Protein AF-A0A376FKC3-F1 (afdb_monomer)

pLDDT: mean 75.93, std 15.26, range [44.34, 93.81]

Organism: Escherichia coli (NCBI:txid562)

Foldseek 3Di:
DPCCVVCNPDDDDDDDDPVNVLLVLLVVLCVPDPPPCLVVSCVVVVHDSVSSVVSNVVVVVVVCCVVDPPPDDDPPPDDDDPPDDPPDD

InterPro domains:
  IPR009057 Homedomain-like superfamily [SSF46689] (2-62)
  IPR014875 Mor transcription activator [PF08765] (2-71)
  IPR052411 c/mor Transcriptional Regulatory Protein [PTHR37812] (3-72)

Solvent-accessible surface area (backbone atoms only — not comparable to full-atom values): 5876 Å² total; per-residue (Å²): 142,58,65,62,77,80,51,56,92,60,92,75,85,76,68,74,65,72,63,40,55,50,50,54,48,32,53,51,54,52,72,73,56,76,89,78,53,62,71,57,51,24,65,77,67,74,43,58,66,70,55,55,53,49,31,47,55,53,50,52,52,53,53,46,52,70,78,49,64,80,91,70,77,90,59,99,85,63,86,76,81,76,82,71,74,82,79,76,131

Mean predicted aligned error: 12.01 Å

Sequence (89 aa):
MAICRYIGGMQVYVPRGNILENLVRDMRIWRDFNGHNIPELVQRYGVTYKTVYKAIKRMRRLECNKYQPDLFYHSPNLPHPVRRPPRRP

Nearest PDB structures (foldseek):
  1rr7-assembly1_A  TM=8.894E-01  e=2.847E-06  Muvirus mu
  7fby-assembly1_A  TM=5.904E-01  e=1.205E+00  Pyrococcus horikoshii OT3
  8apo-assembly1_Yc  TM=4.911E-01  e=1.827E+00  Polytomella magna
  1hlv-assembly1_A  TM=5.278E-01  e=3.310E+00  Homo sapiens

Secondary structure (DSSP, 8-state):
--HHHHHTT-------THHHHHHHHHHHHHHT--SS-HHHHHHHHT--HHHHHHHHHHHHHHHHHHHS--S----TTS-----PPP---

Radius of gyration: 17.4 Å; Cα contacts (8 Å, |Δi|>4): 34; chains: 1; bounding box: 48×39×39 Å

Structure (mmCIF, N/CA/C/O backbone):
data_AF-A0A376FKC3-F1
#
_entry.id   AF-A0A376FKC3-F1
#
loop_
_atom_site.group_PDB
_atom_site.id
_atom_site.type_symbol
_atom_site.label_atom_id
_atom_site.label_alt_id
_atom_site.label_comp_id
_atom_site.label_asym_id
_atom_site.label_entity_id
_atom_site.label_seq_id
_atom_site.pdbx_PDB_ins_code
_atom_site.Cartn_x
_atom_site.Cartn_y
_atom_site.Cartn_z
_atom_site.occupancy
_atom_site.B_iso_or_equiv
_atom_site.auth_seq_id
_atom_site.auth_comp_id
_atom_site.auth_asym_id
_atom_site.auth_atom_id
_atom_site.pdbx_PDB_model_num
ATOM 1 N N . MET A 1 1 ? -5.867 -11.117 -30.976 1.00 44.34 1 MET A N 1
ATOM 2 C CA . MET A 1 1 ? -4.431 -11.123 -31.354 1.00 44.34 1 MET A CA 1
ATOM 3 C C . MET A 1 1 ? -3.647 -9.947 -30.735 1.00 44.34 1 MET A C 1
ATOM 5 O O . MET A 1 1 ? -2.910 -9.278 -31.445 1.00 44.34 1 MET A O 1
ATOM 9 N N . ALA A 1 2 ? -3.769 -9.676 -29.426 1.00 59.31 2 ALA A N 1
ATOM 10 C CA . ALA A 1 2 ? -3.121 -8.502 -28.800 1.00 59.31 2 ALA A CA 1
ATOM 11 C C . ALA A 1 2 ? -2.160 -8.865 -27.652 1.00 59.31 2 ALA A C 1
ATOM 13 O O . ALA A 1 2 ? -1.067 -8.316 -27.562 1.00 59.31 2 ALA A O 1
ATOM 14 N N . ILE A 1 3 ? -2.524 -9.852 -26.828 1.00 58.88 3 ILE A N 1
ATOM 15 C CA . ILE A 1 3 ? -1.755 -10.264 -25.644 1.00 58.88 3 ILE A CA 1
ATOM 16 C C . ILE A 1 3 ? -0.368 -10.803 -26.047 1.00 58.88 3 ILE A C 1
ATOM 18 O O . ILE A 1 3 ? 0.645 -10.354 -25.527 1.00 58.88 3 ILE A O 1
ATOM 22 N N . CYS A 1 4 ? -0.279 -11.670 -27.061 1.00 59.06 4 CYS A N 1
ATOM 23 C CA . CYS A 1 4 ? 1.009 -12.187 -27.545 1.00 59.06 4 CYS A CA 1
ATOM 24 C C . CYS A 1 4 ? 1.919 -11.122 -28.178 1.00 59.06 4 CYS A C 1
ATOM 26 O O . CYS A 1 4 ? 3.108 -11.363 -28.307 1.00 59.06 4 CYS A O 1
ATOM 28 N N . ARG A 1 5 ? 1.404 -9.954 -28.582 1.00 60.25 5 ARG A N 1
ATOM 29 C CA . ARG A 1 5 ? 2.232 -8.918 -29.219 1.00 60.25 5 ARG A CA 1
ATOM 30 C C . ARG A 1 5 ? 2.941 -8.025 -28.192 1.00 60.25 5 ARG A C 1
ATOM 32 O O . ARG A 1 5 ? 4.016 -7.521 -28.475 1.00 60.25 5 ARG A O 1
ATOM 39 N N . TYR A 1 6 ? 2.352 -7.874 -27.003 1.00 61.41 6 TYR A N 1
ATOM 40 C CA . TYR A 1 6 ? 2.934 -7.121 -25.882 1.00 61.41 6 TYR A CA 1
ATOM 41 C C . TYR A 1 6 ? 3.672 -7.998 -24.867 1.00 61.41 6 TYR A C 1
ATOM 43 O O . TYR A 1 6 ? 4.556 -7.512 -24.171 1.00 61.41 6 TYR A O 1
ATOM 51 N N . ILE A 1 7 ? 3.285 -9.269 -24.752 1.00 61.22 7 ILE A N 1
ATOM 52 C CA . ILE A 1 7 ? 3.768 -10.181 -23.705 1.00 61.22 7 ILE A CA 1
ATOM 53 C C . ILE A 1 7 ? 4.397 -11.455 -24.301 1.00 61.22 7 ILE A C 1
ATOM 55 O O . ILE A 1 7 ? 4.906 -12.304 -23.572 1.00 61.22 7 ILE A O 1
ATOM 59 N N . GLY A 1 8 ? 4.358 -11.624 -25.627 1.00 55.62 8 GLY A N 1
ATOM 60 C CA . GLY A 1 8 ? 4.933 -12.789 -26.298 1.00 55.62 8 GLY A CA 1
ATOM 61 C C . GLY A 1 8 ? 6.454 -12.739 -26.273 1.00 55.62 8 GLY A C 1
ATOM 62 O O . GLY A 1 8 ? 7.054 -11.761 -26.704 1.00 55.62 8 GLY A O 1
ATOM 63 N N . GLY A 1 9 ? 7.059 -13.801 -25.746 1.00 70.62 9 GLY A N 1
ATOM 64 C CA . GLY A 1 9 ? 8.506 -13.935 -25.573 1.00 70.62 9 GLY A CA 1
ATOM 65 C C . GLY A 1 9 ? 8.965 -13.917 -24.113 1.00 70.62 9 GLY A C 1
ATOM 66 O O . GLY A 1 9 ? 10.063 -14.387 -23.836 1.00 70.62 9 GLY A O 1
ATOM 67 N N . MET A 1 10 ? 8.132 -13.457 -23.165 1.00 67.00 10 MET A N 1
ATOM 68 C CA . MET A 1 10 ? 8.473 -13.450 -21.736 1.00 67.00 10 MET A CA 1
ATOM 69 C C . MET A 1 10 ? 7.739 -14.561 -20.976 1.00 67.00 10 MET A C 1
ATOM 71 O O . MET A 1 10 ? 6.512 -14.660 -21.025 1.00 67.00 10 MET A O 1
ATOM 75 N N . GLN A 1 11 ? 8.482 -15.383 -20.230 1.00 62.94 11 GLN A N 1
ATOM 76 C CA . GLN A 1 11 ? 7.900 -16.382 -19.333 1.00 62.94 11 GLN A CA 1
ATOM 77 C C . GLN A 1 11 ? 7.350 -15.673 -18.085 1.00 62.94 11 GLN A C 1
ATOM 79 O O . GLN A 1 11 ? 8.072 -15.398 -17.129 1.00 62.94 11 GLN A O 1
ATOM 84 N N . VAL A 1 12 ? 6.066 -15.312 -18.110 1.00 67.12 12 VAL A N 1
ATOM 85 C CA . VAL A 1 12 ? 5.401 -14.664 -16.972 1.00 67.12 12 VAL A CA 1
ATOM 86 C C . VAL A 1 12 ? 4.907 -15.734 -16.006 1.00 67.12 12 VAL A C 1
ATOM 88 O O . VAL A 1 12 ? 4.028 -16.529 -16.338 1.00 67.12 12 VAL A O 1
ATOM 91 N N . TYR A 1 13 ? 5.450 -15.742 -14.790 1.00 69.50 13 TYR A N 1
ATOM 92 C CA . TYR A 1 13 ? 4.909 -16.569 -13.718 1.00 69.50 13 TYR A CA 1
ATOM 93 C C . TYR A 1 13 ? 3.570 -15.992 -13.251 1.00 69.50 13 TYR A C 1
ATOM 95 O O . TYR A 1 13 ? 3.513 -14.900 -12.682 1.00 69.50 13 TYR A O 1
ATOM 103 N N . VAL A 1 14 ? 2.490 -16.737 -13.483 1.00 71.94 14 VAL A N 1
ATOM 104 C CA . VAL A 1 14 ? 1.173 -16.426 -12.928 1.00 71.94 14 VAL A CA 1
ATOM 105 C C . VAL A 1 14 ? 1.055 -17.158 -11.588 1.00 71.94 14 VAL A C 1
ATOM 107 O O . VAL A 1 14 ? 0.950 -18.387 -11.583 1.00 71.94 14 VAL A O 1
ATOM 110 N N . PRO A 1 15 ? 1.098 -16.453 -10.443 1.00 69.88 15 PRO A N 1
ATOM 111 C CA . PRO A 1 15 ? 0.926 -17.099 -9.148 1.00 69.88 15 PRO A CA 1
ATOM 112 C C . PRO A 1 15 ? -0.476 -17.719 -9.070 1.00 69.88 15 PRO A C 1
ATOM 114 O O . PRO A 1 15 ? -1.450 -17.089 -9.474 1.00 69.88 15 PRO A O 1
ATOM 117 N N . ARG A 1 16 ? -0.601 -18.947 -8.553 1.00 72.06 16 ARG A N 1
ATOM 118 C CA . ARG A 1 16 ? -1.910 -19.575 -8.296 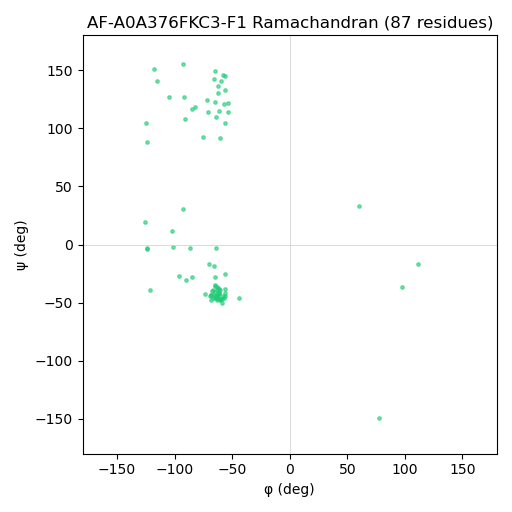1.00 72.06 16 ARG A CA 1
ATOM 119 C C . ARG A 1 16 ? -2.395 -19.311 -6.867 1.00 72.06 16 ARG A C 1
ATOM 121 O O . ARG A 1 16 ? -1.591 -19.112 -5.957 1.00 72.06 16 ARG A O 1
ATOM 128 N N . GLY A 1 17 ? -3.715 -19.362 -6.682 1.00 80.38 17 GLY A N 1
ATOM 129 C CA . GLY A 1 17 ? -4.379 -19.312 -5.376 1.00 80.38 17 GLY A CA 1
ATOM 130 C C . GLY A 1 17 ? -4.453 -17.914 -4.757 1.00 80.38 17 GLY A C 1
ATOM 131 O O . GLY A 1 17 ? -4.482 -16.904 -5.462 1.00 80.38 17 GLY A O 1
ATOM 132 N N . ASN A 1 18 ? -4.426 -17.867 -3.422 1.00 77.50 18 ASN A N 1
ATOM 133 C CA . ASN A 1 18 ? -4.705 -16.680 -2.602 1.00 77.50 18 ASN A CA 1
ATOM 134 C C . ASN A 1 18 ? -3.825 -15.462 -2.937 1.00 77.50 18 ASN A C 1
ATOM 136 O O . ASN A 1 18 ? -4.204 -14.322 -2.674 1.00 77.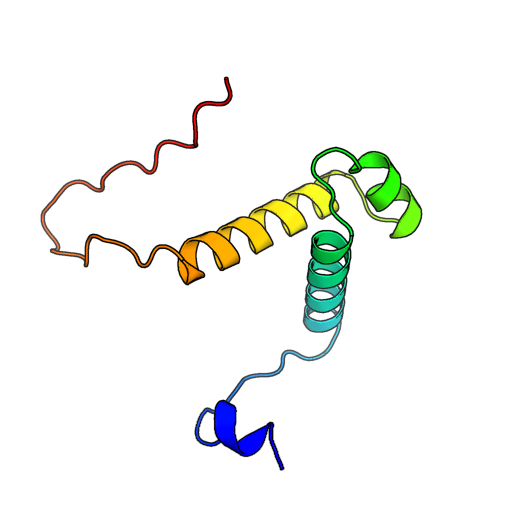50 18 ASN A O 1
ATOM 140 N N . ILE A 1 19 ? -2.631 -15.674 -3.498 1.00 82.81 19 ILE A N 1
ATOM 141 C CA . ILE A 1 19 ? -1.714 -14.591 -3.882 1.00 82.81 19 ILE A CA 1
ATOM 142 C C . ILE A 1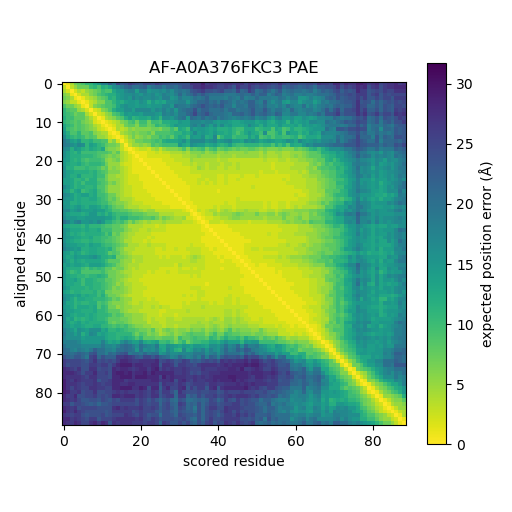 19 ? -2.286 -13.791 -5.055 1.00 82.81 19 ILE A C 1
ATOM 144 O O . ILE A 1 19 ? -2.235 -12.560 -5.037 1.00 82.81 19 ILE A O 1
ATOM 148 N N . LEU A 1 20 ? -2.845 -14.475 -6.057 1.00 83.25 20 LEU A N 1
ATOM 149 C CA . LEU A 1 20 ? -3.455 -13.823 -7.211 1.00 83.25 20 LEU A CA 1
ATOM 150 C C . LEU A 1 20 ? -4.725 -13.086 -6.804 1.00 83.25 20 LEU A C 1
ATOM 152 O O . LEU A 1 20 ? -4.908 -11.937 -7.188 1.00 83.25 20 LEU A O 1
ATOM 156 N N . GLU A 1 21 ? -5.563 -13.708 -5.979 1.00 84.69 21 GLU A N 1
ATOM 157 C CA . GLU A 1 21 ? -6.786 -13.079 -5.475 1.00 84.69 21 GLU A CA 1
ATOM 158 C C . GLU A 1 21 ? -6.481 -11.832 -4.642 1.00 84.69 21 GLU A C 1
ATOM 160 O O . GLU A 1 21 ? -7.107 -10.789 -4.833 1.00 84.69 21 GLU A O 1
ATOM 165 N N . ASN A 1 22 ? -5.456 -11.895 -3.786 1.00 85.56 22 ASN A N 1
ATOM 166 C CA . ASN A 1 22 ? -4.975 -10.732 -3.046 1.00 85.56 22 ASN A CA 1
ATOM 167 C C . ASN A 1 22 ? -4.464 -9.634 -3.985 1.00 85.56 22 ASN A C 1
ATOM 169 O O . ASN A 1 22 ? -4.801 -8.471 -3.788 1.00 85.56 22 ASN A O 1
ATOM 173 N N . LEU A 1 23 ? -3.699 -9.986 -5.024 1.00 85.19 23 LEU A N 1
ATOM 174 C CA . LEU A 1 23 ? -3.199 -9.015 -5.997 1.00 85.19 23 LEU A CA 1
ATOM 175 C C . LEU A 1 23 ? -4.345 -8.353 -6.774 1.00 85.19 23 LEU A C 1
ATOM 177 O O . LEU A 1 23 ? -4.355 -7.136 -6.938 1.00 85.19 23 LEU A O 1
ATOM 181 N N . VAL A 1 24 ? -5.324 -9.138 -7.224 1.00 88.25 24 VAL A N 1
ATOM 182 C CA . VAL A 1 24 ? -6.516 -8.638 -7.920 1.00 88.25 24 VAL A CA 1
ATOM 183 C C . VAL A 1 24 ? -7.323 -7.724 -7.002 1.00 88.25 24 VAL A C 1
ATOM 185 O O . VAL A 1 24 ? -7.746 -6.651 -7.432 1.00 88.25 24 VAL A O 1
ATOM 188 N N . ARG A 1 25 ? -7.501 -8.096 -5.729 1.00 90.06 25 ARG A N 1
ATOM 189 C CA . ARG A 1 25 ? -8.158 -7.243 -4.734 1.00 90.06 25 ARG A CA 1
ATOM 190 C C . ARG A 1 25 ? -7.401 -5.933 -4.538 1.00 90.06 25 ARG A C 1
ATOM 192 O O . ARG A 1 25 ? -8.025 -4.880 -4.567 1.00 90.06 25 ARG A O 1
ATOM 199 N N . ASP A 1 26 ? -6.081 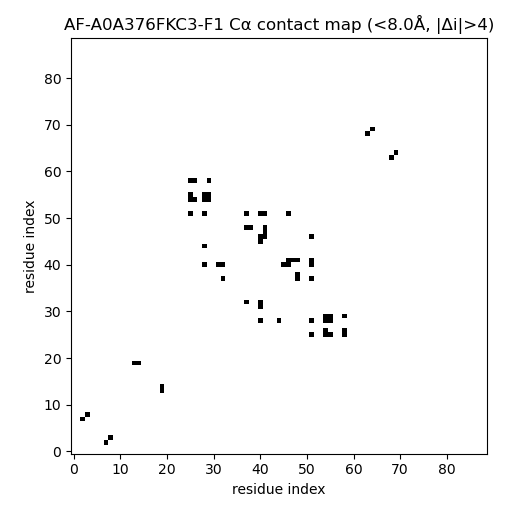-5.982 -4.386 1.00 89.69 26 ASP A N 1
ATOM 200 C CA . ASP A 1 26 ? -5.253 -4.789 -4.202 1.00 89.69 26 ASP A CA 1
ATOM 201 C C . ASP A 1 26 ? -5.348 -3.844 -5.415 1.00 89.69 26 ASP A C 1
ATOM 203 O O . ASP A 1 26 ? -5.445 -2.628 -5.239 1.00 89.69 26 ASP A O 1
ATOM 207 N N . MET A 1 27 ? -5.401 -4.386 -6.641 1.00 89.62 27 MET A N 1
ATOM 208 C CA . MET A 1 27 ? -5.638 -3.590 -7.854 1.00 89.62 27 MET A CA 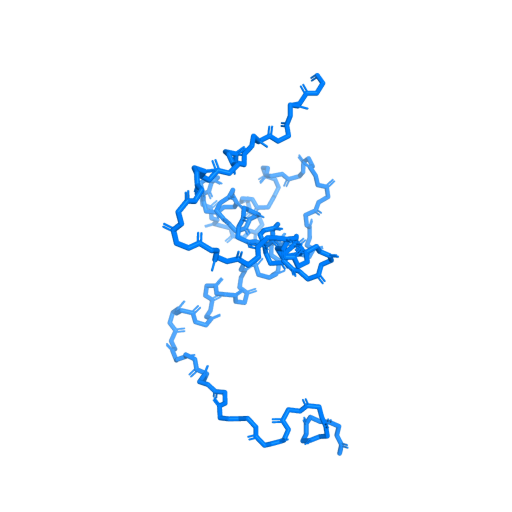1
ATOM 209 C C . MET A 1 27 ? -7.030 -2.948 -7.871 1.00 89.62 27 MET A C 1
ATOM 211 O O . MET A 1 27 ? -7.159 -1.790 -8.266 1.00 89.62 27 MET A O 1
ATOM 215 N N . ARG A 1 28 ? -8.070 -3.672 -7.438 1.00 91.12 28 ARG A N 1
ATOM 216 C CA . ARG A 1 28 ? -9.440 -3.138 -7.342 1.00 91.12 28 ARG A CA 1
ATOM 217 C C . ARG A 1 28 ? -9.540 -2.019 -6.302 1.00 91.12 28 ARG A C 1
ATOM 219 O O . ARG A 1 28 ? -10.048 -0.951 -6.621 1.00 91.12 28 ARG A O 1
ATOM 226 N N . ILE A 1 29 ? -8.962 -2.226 -5.115 1.00 91.69 29 ILE A N 1
ATOM 227 C CA . ILE A 1 29 ? -8.872 -1.211 -4.053 1.00 91.69 29 ILE A CA 1
ATOM 228 C C . ILE A 1 29 ? -8.187 0.053 -4.577 1.00 91.69 29 ILE A C 1
ATOM 230 O O . ILE A 1 29 ? -8.657 1.152 -4.315 1.00 91.69 29 ILE A O 1
ATOM 234 N N . TRP A 1 30 ? -7.087 -0.090 -5.320 1.00 91.25 30 TRP A N 1
ATOM 235 C CA . TRP A 1 30 ? -6.373 1.052 -5.893 1.00 91.25 30 TRP A CA 1
ATOM 236 C C . TRP A 1 30 ? -7.172 1.790 -6.962 1.00 91.25 30 TRP A C 1
ATOM 238 O O . TRP A 1 30 ? -7.144 3.015 -6.996 1.00 91.25 30 TRP A O 1
ATOM 248 N N . ARG A 1 31 ? -7.906 1.064 -7.809 1.00 90.75 31 ARG A N 1
ATOM 249 C CA . ARG A 1 31 ? -8.751 1.662 -8.848 1.00 90.75 31 ARG A CA 1
ATOM 250 C C . ARG A 1 31 ? -9.906 2.481 -8.269 1.00 90.75 31 ARG A C 1
ATOM 252 O O . ARG A 1 31 ? -10.252 3.502 -8.847 1.00 90.75 31 ARG A O 1
ATOM 259 N N . ASP A 1 32 ? -10.474 2.043 -7.150 1.00 91.31 32 ASP A N 1
ATOM 260 C CA . ASP A 1 32 ? -11.556 2.754 -6.458 1.00 91.31 32 ASP A CA 1
ATOM 261 C C . ASP A 1 32 ? -11.049 3.819 -5.466 1.00 91.31 32 ASP A C 1
ATOM 263 O O . ASP A 1 32 ? -11.849 4.493 -4.819 1.00 91.31 32 ASP A O 1
ATOM 267 N N . PHE A 1 33 ? -9.734 3.964 -5.277 1.00 92.56 33 PHE A N 1
ATOM 268 C CA . PHE A 1 33 ? -9.175 4.863 -4.270 1.00 92.56 33 PHE A CA 1
ATOM 269 C C . PHE A 1 33 ? -9.107 6.317 -4.759 1.00 92.56 33 PHE A C 1
ATOM 271 O O . PHE A 1 33 ? -8.337 6.646 -5.656 1.00 92.56 33 PHE A O 1
ATOM 278 N N . ASN A 1 34 ? -9.827 7.210 -4.072 1.00 88.75 34 ASN A N 1
ATOM 279 C CA . ASN A 1 34 ? -9.916 8.647 -4.378 1.00 88.75 34 ASN A CA 1
ATOM 280 C C . ASN A 1 34 ? -9.061 9.533 -3.446 1.00 88.75 34 ASN A C 1
ATOM 282 O O . ASN A 1 34 ? -9.227 10.748 -3.410 1.00 88.75 34 ASN A O 1
ATOM 286 N N . GLY A 1 35 ? -8.170 8.956 -2.632 1.00 84.62 35 GLY A N 1
ATOM 287 C CA . GLY A 1 35 ? -7.304 9.712 -1.711 1.00 84.62 35 GLY A CA 1
ATOM 288 C C . GLY A 1 35 ? -7.816 9.784 -0.270 1.00 84.62 35 GLY A C 1
ATOM 289 O O . GLY A 1 35 ? -7.015 9.674 0.660 1.00 84.62 35 GLY A O 1
ATOM 290 N N . HIS A 1 36 ? -9.135 9.885 -0.079 1.00 89.44 36 HIS A N 1
ATOM 291 C CA . HIS A 1 36 ? -9.760 10.074 1.240 1.00 89.44 36 HIS A CA 1
ATOM 292 C C . HIS A 1 36 ? -10.808 9.005 1.614 1.00 89.44 36 HIS A C 1
ATOM 294 O O . HIS A 1 36 ? -11.287 8.989 2.743 1.00 89.44 36 HIS A O 1
ATOM 300 N N . ASN A 1 37 ? -11.120 8.055 0.726 1.00 92.88 37 ASN A N 1
ATOM 301 C CA . ASN A 1 37 ? -12.200 7.068 0.903 1.00 92.88 37 ASN A CA 1
ATOM 302 C C . ASN A 1 37 ? -11.767 5.733 1.550 1.00 92.88 37 ASN A C 1
ATOM 304 O O . ASN A 1 37 ? -12.344 4.680 1.298 1.00 92.88 37 ASN A O 1
ATOM 308 N N . ILE A 1 38 ? -10.757 5.749 2.422 1.00 90.38 38 ILE A N 1
ATOM 309 C CA . ILE A 1 38 ? -10.264 4.547 3.122 1.00 90.38 38 ILE A CA 1
ATOM 310 C C . ILE A 1 38 ? -11.347 3.815 3.946 1.00 90.38 38 ILE A C 1
ATOM 312 O O . ILE A 1 38 ? -11.412 2.589 3.830 1.00 90.38 38 ILE A O 1
ATOM 316 N N . PRO A 1 39 ? -12.188 4.485 4.764 1.00 92.94 39 PRO A N 1
ATOM 317 C CA . PRO A 1 39 ? -13.212 3.785 5.550 1.00 92.94 39 PRO A CA 1
ATOM 318 C C . PRO A 1 39 ? -14.280 3.112 4.674 1.00 92.94 39 PRO A C 1
ATOM 320 O O . PRO A 1 39 ? -14.725 2.007 4.982 1.00 92.94 39 PRO A O 1
ATOM 323 N N . GLU A 1 40 ? -14.636 3.729 3.546 1.00 93.12 40 GLU A N 1
ATOM 324 C CA . GLU A 1 40 ? -15.578 3.164 2.574 1.00 93.12 40 GLU A CA 1
ATOM 325 C C . GLU A 1 40 ? -15.004 1.904 1.912 1.00 93.12 40 GLU A C 1
ATOM 327 O O . GLU A 1 40 ? -15.678 0.879 1.823 1.00 93.12 40 GLU A O 1
ATOM 332 N N . LEU A 1 41 ? -13.725 1.931 1.524 1.00 92.25 41 LEU A N 1
ATOM 333 C CA . LEU A 1 41 ? -13.041 0.773 0.942 1.00 92.25 41 LEU A CA 1
ATOM 334 C C . LEU A 1 41 ? -12.940 -0.399 1.927 1.00 92.25 41 LEU A C 1
ATOM 336 O O . LEU A 1 41 ? -13.071 -1.554 1.526 1.00 92.25 41 LEU A O 1
ATOM 340 N N . VAL A 1 42 ? -12.734 -0.114 3.215 1.00 93.81 42 VAL A N 1
ATOM 341 C CA . VAL A 1 42 ? -12.724 -1.125 4.284 1.00 93.81 42 VAL A CA 1
ATOM 342 C C . VAL A 1 42 ? -14.064 -1.854 4.367 1.00 93.81 42 VAL A C 1
ATOM 344 O O . VAL A 1 42 ? -14.076 -3.085 4.380 1.00 93.81 42 VAL A O 1
ATOM 347 N N . GLN A 1 43 ? -15.180 -1.118 4.362 1.00 93.81 43 GLN A N 1
ATOM 348 C CA . GLN A 1 43 ? -16.516 -1.719 4.380 1.00 93.81 43 GLN A CA 1
ATOM 349 C C . GLN A 1 43 ? -16.832 -2.454 3.076 1.00 93.81 43 GLN A C 1
ATOM 351 O O . GLN A 1 43 ? -17.246 -3.609 3.110 1.00 93.81 43 GLN A O 1
ATOM 356 N N . ARG A 1 44 ? -16.580 -1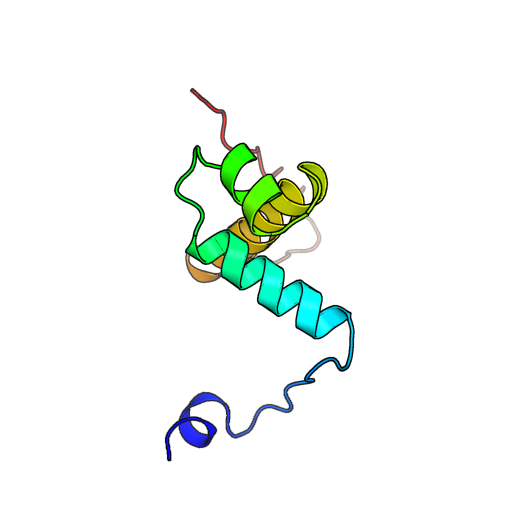.822 1.925 1.00 92.25 44 ARG A N 1
ATOM 357 C CA . ARG A 1 44 ? -16.927 -2.361 0.603 1.00 92.25 44 ARG A CA 1
ATOM 358 C C . ARG A 1 44 ? -16.212 -3.672 0.283 1.00 92.25 44 ARG A C 1
ATOM 360 O O . ARG A 1 44 ? -16.794 -4.551 -0.343 1.00 92.25 44 ARG A O 1
ATOM 367 N N . TYR A 1 45 ? -14.954 -3.796 0.699 1.00 90.50 45 TYR A N 1
ATOM 368 C CA . TYR A 1 45 ? -14.130 -4.978 0.440 1.00 90.50 45 TYR A CA 1
ATOM 369 C C . TYR A 1 45 ? -14.026 -5.930 1.643 1.00 90.50 45 TYR A C 1
ATOM 371 O O . TYR A 1 45 ? -13.373 -6.966 1.522 1.00 90.50 45 TYR A O 1
ATOM 379 N N . GLY A 1 46 ? -14.634 -5.601 2.790 1.00 92.25 46 GLY A N 1
ATOM 380 C CA . GLY A 1 46 ? -14.596 -6.432 4.000 1.00 92.25 46 GLY A CA 1
ATOM 381 C C . GLY A 1 46 ? -13.181 -6.665 4.542 1.00 92.25 46 GLY A C 1
ATOM 382 O O . GLY A 1 46 ? -12.873 -7.743 5.048 1.00 92.25 46 GLY A O 1
ATOM 383 N N . VAL A 1 47 ? -12.283 -5.687 4.390 1.00 91.56 47 VAL A N 1
ATOM 384 C CA . VAL A 1 47 ? -10.862 -5.811 4.762 1.00 91.56 47 VAL A CA 1
ATOM 385 C C . VAL A 1 47 ? -10.473 -4.823 5.847 1.00 91.56 47 VAL A C 1
ATOM 387 O O . VAL A 1 47 ? -10.980 -3.716 5.913 1.00 91.56 47 VAL A O 1
ATOM 390 N N . THR A 1 48 ? -9.486 -5.171 6.669 1.00 93.56 48 THR A N 1
ATOM 391 C CA . THR A 1 48 ? -8.965 -4.259 7.694 1.00 93.56 48 THR A CA 1
ATOM 392 C C . THR A 1 48 ? -8.301 -3.022 7.077 1.00 93.56 48 THR A C 1
ATOM 394 O O . THR A 1 48 ? -7.621 -3.118 6.053 1.00 93.56 48 THR A O 1
ATOM 397 N N . TYR A 1 49 ? -8.361 -1.882 7.774 1.00 93.50 49 TYR A N 1
ATOM 398 C CA . TYR A 1 49 ? -7.633 -0.649 7.433 1.00 93.50 49 TYR A CA 1
ATOM 399 C C . TYR A 1 49 ? -6.170 -0.899 7.042 1.00 93.50 49 TYR A C 1
ATOM 401 O O . TYR A 1 49 ? -5.695 -0.417 6.014 1.00 93.50 49 TYR A O 1
ATOM 409 N N . LYS A 1 50 ? -5.453 -1.721 7.821 1.00 92.56 50 LYS A N 1
ATOM 410 C CA . LYS A 1 50 ? -4.051 -2.089 7.560 1.00 92.56 50 LYS A CA 1
ATOM 411 C C . LYS A 1 50 ? -3.851 -2.698 6.167 1.00 92.56 50 LYS A C 1
ATOM 413 O O . LYS A 1 50 ? -2.832 -2.436 5.531 1.00 92.56 50 LYS A O 1
ATOM 418 N N . THR A 1 51 ? -4.799 -3.506 5.703 1.00 90.69 51 THR A N 1
ATOM 419 C CA . THR A 1 51 ? -4.758 -4.162 4.391 1.00 90.69 51 THR A CA 1
ATOM 420 C C . THR A 1 51 ? -4.934 -3.140 3.273 1.00 90.69 51 THR A C 1
ATOM 422 O O . THR A 1 51 ? -4.130 -3.127 2.346 1.00 90.69 51 THR A O 1
ATOM 425 N N . VAL A 1 52 ? -5.886 -2.211 3.413 1.00 92.50 52 VAL A N 1
ATOM 426 C CA . VAL A 1 52 ? -6.089 -1.106 2.457 1.00 92.50 52 VAL A CA 1
ATOM 427 C C . VAL A 1 52 ? -4.841 -0.222 2.367 1.00 92.50 52 VAL A C 1
ATOM 429 O O . VAL A 1 52 ? -4.336 0.031 1.274 1.00 92.50 52 VAL A O 1
ATOM 432 N N . TYR A 1 53 ? -4.253 0.168 3.503 1.00 91.94 53 TYR A N 1
ATOM 433 C CA . TYR A 1 53 ? -3.001 0.936 3.509 1.00 91.94 53 TYR A CA 1
ATOM 434 C C . TYR A 1 53 ? -1.836 0.186 2.852 1.00 91.94 53 TYR A C 1
ATOM 436 O O . TYR A 1 53 ? -1.033 0.796 2.141 1.00 91.94 53 TYR A O 1
ATOM 444 N N . LYS A 1 54 ? -1.723 -1.132 3.070 1.00 91.62 54 LYS A N 1
ATOM 445 C CA . LYS A 1 54 ? -0.706 -1.964 2.410 1.00 91.62 54 LYS A CA 1
ATOM 446 C C . LYS A 1 54 ? -0.907 -2.006 0.895 1.00 91.62 54 LYS A C 1
ATOM 448 O O . LYS A 1 54 ? 0.078 -1.829 0.178 1.00 91.62 54 LYS A O 1
ATOM 453 N N . ALA A 1 55 ? -2.143 -2.182 0.428 1.00 90.19 55 ALA A N 1
ATOM 454 C CA . ALA A 1 55 ? -2.482 -2.175 -0.994 1.00 90.19 55 ALA A CA 1
ATOM 455 C C . ALA A 1 55 ? -2.098 -0.836 -1.644 1.00 90.19 55 ALA A C 1
ATOM 457 O O . ALA A 1 55 ? -1.327 -0.808 -2.604 1.00 90.19 55 ALA A O 1
ATOM 458 N N . ILE A 1 56 ? -2.508 0.286 -1.041 1.00 90.19 56 ILE A N 1
ATOM 459 C CA . ILE A 1 56 ? -2.171 1.643 -1.505 1.00 90.19 56 ILE A CA 1
ATOM 460 C C . ILE A 1 56 ? -0.651 1.8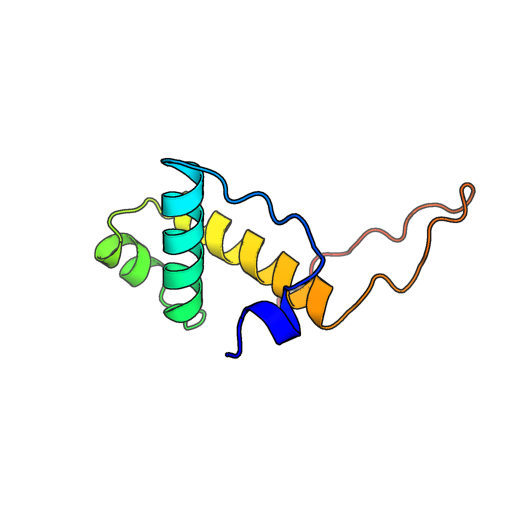50 -1.548 1.00 90.19 56 ILE A C 1
ATOM 462 O O . ILE A 1 56 ? -0.112 2.338 -2.542 1.00 90.19 56 ILE A O 1
ATOM 466 N N . LYS A 1 57 ? 0.074 1.466 -0.488 1.00 89.75 57 LYS A N 1
ATOM 467 C CA . LYS A 1 57 ? 1.540 1.601 -0.432 1.00 89.75 57 LYS A CA 1
ATOM 468 C C . LYS A 1 57 ? 2.225 0.786 -1.532 1.00 89.75 57 LYS A C 1
ATOM 470 O O . LYS A 1 57 ? 3.180 1.272 -2.139 1.00 89.75 57 LYS A O 1
ATOM 475 N N . ARG A 1 58 ? 1.756 -0.441 -1.782 1.00 88.56 58 ARG A N 1
ATOM 476 C CA . ARG A 1 58 ? 2.280 -1.316 -2.838 1.00 88.56 58 ARG A CA 1
ATOM 477 C C . ARG A 1 58 ? 2.066 -0.695 -4.217 1.00 88.56 58 ARG A C 1
ATOM 479 O O . ARG A 1 58 ? 3.023 -0.608 -4.979 1.00 88.56 58 ARG A O 1
ATOM 486 N N . MET A 1 59 ? 0.858 -0.216 -4.501 1.00 87.38 59 MET A N 1
ATOM 487 C CA . MET A 1 59 ? 0.515 0.369 -5.799 1.00 87.38 59 MET A CA 1
ATOM 488 C C . MET A 1 59 ? 1.245 1.689 -6.053 1.00 87.38 59 MET A C 1
ATOM 490 O O . MET A 1 59 ? 1.811 1.862 -7.127 1.00 87.38 59 MET A O 1
ATOM 494 N N . ARG A 1 60 ? 1.389 2.556 -5.040 1.00 86.62 60 ARG A N 1
ATOM 495 C CA . ARG A 1 60 ? 2.238 3.758 -5.147 1.00 86.62 60 ARG A CA 1
ATOM 496 C C . ARG A 1 60 ? 3.677 3.429 -5.527 1.00 86.62 60 ARG A C 1
ATOM 498 O O . ARG A 1 60 ? 4.254 4.123 -6.350 1.00 86.62 60 ARG A O 1
ATOM 505 N N . ARG A 1 61 ? 4.265 2.371 -4.956 1.00 84.56 61 ARG A N 1
ATOM 506 C CA . ARG A 1 61 ? 5.631 1.952 -5.313 1.00 84.56 61 ARG A CA 1
ATOM 507 C C . ARG A 1 61 ? 5.724 1.514 -6.779 1.00 84.56 61 ARG A C 1
ATOM 509 O O . ARG A 1 61 ? 6.718 1.826 -7.423 1.00 84.56 61 ARG A O 1
ATOM 516 N N . LEU A 1 62 ? 4.714 0.806 -7.287 1.00 82.94 62 LEU A N 1
ATOM 517 C CA . LEU A 1 62 ? 4.664 0.374 -8.688 1.00 82.94 62 LEU A CA 1
ATOM 518 C C . LEU A 1 62 ? 4.520 1.568 -9.640 1.00 82.94 62 LEU A C 1
ATOM 520 O O . LEU A 1 62 ? 5.280 1.659 -10.598 1.00 82.94 62 LEU A O 1
ATOM 524 N N . GLU A 1 63 ? 3.622 2.508 -9.336 1.00 82.38 63 GLU A N 1
ATOM 525 C CA . GLU A 1 63 ? 3.450 3.736 -10.121 1.00 82.38 63 GLU A CA 1
ATOM 526 C C . GLU A 1 63 ? 4.717 4.605 -10.089 1.00 82.38 63 GLU A C 1
ATOM 528 O O . GLU A 1 63 ? 5.200 5.022 -11.137 1.00 82.38 63 GLU A O 1
ATOM 533 N N . CYS A 1 64 ? 5.329 4.814 -8.915 1.00 79.19 64 CYS A N 1
ATOM 534 C CA . CYS A 1 64 ? 6.590 5.555 -8.814 1.00 79.19 64 CYS A CA 1
ATOM 535 C C . CYS A 1 64 ? 7.701 4.915 -9.656 1.00 79.19 64 CYS A C 1
ATOM 537 O O . CYS A 1 64 ? 8.390 5.631 -10.369 1.00 79.19 64 CYS A O 1
ATOM 539 N N . ASN A 1 65 ? 7.852 3.587 -9.617 1.00 75.25 65 ASN A N 1
ATOM 540 C CA . ASN A 1 65 ? 8.848 2.887 -10.434 1.00 75.25 65 ASN A CA 1
ATOM 541 C C . ASN A 1 65 ? 8.565 2.994 -11.944 1.00 75.25 65 ASN A C 1
ATOM 543 O O . ASN A 1 65 ? 9.498 2.899 -12.736 1.00 75.25 65 ASN A O 1
ATOM 547 N N . LYS A 1 66 ? 7.296 3.152 -12.347 1.00 71.06 66 LYS A N 1
ATOM 548 C CA . LYS A 1 66 ? 6.897 3.278 -13.755 1.00 71.06 66 LYS A CA 1
ATOM 549 C C . LYS A 1 66 ? 7.259 4.646 -14.334 1.00 71.06 66 LYS A C 1
ATOM 551 O O . LYS A 1 66 ? 7.724 4.707 -15.466 1.00 71.06 66 LYS A O 1
ATOM 556 N N . TYR A 1 67 ? 7.029 5.724 -13.581 1.00 71.69 67 TYR A N 1
ATOM 557 C CA . TYR A 1 67 ? 7.291 7.091 -14.055 1.00 71.69 67 TYR A CA 1
ATOM 558 C C . TYR A 1 67 ? 8.702 7.586 -13.735 1.00 71.69 67 TYR A C 1
ATOM 560 O O . TYR A 1 67 ? 9.250 8.383 -14.489 1.00 71.69 67 TYR A O 1
ATOM 568 N N . GLN A 1 68 ? 9.295 7.118 -12.636 1.00 68.38 68 GLN A N 1
ATOM 569 C CA . GLN A 1 68 ? 10.628 7.512 -12.199 1.00 68.38 68 GLN A CA 1
ATOM 570 C C . GLN A 1 68 ? 11.504 6.261 -12.042 1.00 68.38 68 GLN A C 1
ATOM 572 O O . GLN A 1 68 ? 11.568 5.684 -10.949 1.00 68.38 68 GLN A O 1
ATOM 577 N N . PRO A 1 69 ? 12.178 5.810 -13.117 1.00 63.75 69 PRO A N 1
ATOM 578 C CA . PRO A 1 69 ? 13.262 4.849 -12.972 1.00 63.75 69 PRO A CA 1
ATOM 579 C C . PRO A 1 69 ? 14.333 5.430 -12.037 1.00 63.75 69 PRO A C 1
ATOM 581 O O . PRO A 1 69 ? 14.526 6.647 -11.976 1.00 63.75 69 PRO A O 1
ATOM 584 N N . ASP A 1 70 ? 14.978 4.565 -11.253 1.00 61.47 70 ASP A N 1
ATOM 585 C CA . ASP A 1 70 ? 15.993 4.990 -10.288 1.00 61.47 70 ASP A CA 1
ATOM 586 C C . ASP A 1 70 ? 17.097 5.760 -11.027 1.00 61.47 70 ASP A C 1
ATOM 588 O O . ASP A 1 70 ? 17.689 5.248 -11.978 1.00 61.47 70 ASP A O 1
ATOM 592 N N . LEU A 1 71 ? 17.320 7.019 -10.638 1.00 63.22 71 LEU A N 1
ATOM 593 C CA . LEU A 1 71 ? 18.255 7.914 -11.325 1.00 63.22 71 LEU A CA 1
ATOM 594 C C . LEU A 1 71 ? 19.714 7.474 -11.110 1.00 63.22 71 LEU A C 1
ATOM 596 O O . LEU A 1 71 ? 20.599 7.890 -11.853 1.00 63.22 71 LEU A O 1
ATOM 600 N N . PHE A 1 72 ? 19.967 6.617 -10.115 1.00 63.31 72 PHE A N 1
ATOM 601 C CA . PHE A 1 72 ? 21.305 6.190 -9.735 1.00 63.31 72 PHE A CA 1
ATOM 602 C C . PHE A 1 72 ? 21.415 4.663 -9.765 1.00 63.31 72 PHE A C 1
ATOM 604 O O . PHE A 1 72 ? 20.943 3.959 -8.874 1.00 63.31 72 PHE A O 1
ATOM 611 N N . TYR A 1 73 ? 22.083 4.147 -10.799 1.00 52.31 73 TYR A N 1
ATOM 612 C CA . TYR A 1 73 ? 22.590 2.777 -10.796 1.00 52.31 73 TYR A CA 1
ATOM 613 C C . TYR A 1 73 ? 23.682 2.627 -9.728 1.00 52.31 73 TYR A C 1
ATOM 615 O O . TYR A 1 73 ? 24.486 3.530 -9.494 1.00 52.31 73 TYR A O 1
ATOM 623 N N . HIS A 1 74 ? 23.693 1.467 -9.076 1.00 51.66 74 HIS A N 1
ATOM 624 C CA . HIS A 1 74 ? 24.638 1.088 -8.033 1.00 51.66 74 HIS A CA 1
ATOM 625 C C . HIS A 1 74 ? 26.089 1.191 -8.544 1.00 51.66 74 HIS A C 1
ATOM 627 O O . HIS A 1 74 ? 26.559 0.326 -9.278 1.00 51.66 74 HIS A O 1
ATOM 633 N N . SER A 1 75 ? 26.814 2.229 -8.129 1.00 51.88 75 SER A N 1
ATOM 634 C CA . SER A 1 75 ? 28.272 2.166 -8.024 1.00 51.88 75 SER A CA 1
ATOM 635 C C . SER A 1 75 ? 28.586 1.730 -6.587 1.00 51.88 75 SER A C 1
ATOM 637 O O . SER A 1 75 ? 28.043 2.337 -5.659 1.00 51.88 75 SER A O 1
ATOM 639 N N . PRO A 1 76 ? 29.382 0.670 -6.357 1.00 61.16 76 PRO A N 1
ATOM 640 C CA . PRO A 1 76 ? 29.478 -0.007 -5.057 1.00 61.16 76 PRO A CA 1
ATOM 641 C C . PRO A 1 76 ? 30.049 0.835 -3.897 1.00 61.16 76 PRO A C 1
ATOM 643 O O . PRO A 1 76 ? 30.075 0.345 -2.775 1.00 61.16 76 PRO A O 1
ATOM 646 N N . ASN A 1 77 ? 30.473 2.087 -4.123 1.00 57.19 77 ASN A N 1
ATOM 647 C CA . ASN A 1 77 ? 31.233 2.881 -3.147 1.00 57.19 77 ASN A CA 1
ATOM 648 C C . ASN A 1 77 ? 30.651 4.267 -2.791 1.00 57.19 77 ASN A C 1
ATOM 650 O O . ASN A 1 77 ? 31.385 5.097 -2.261 1.00 57.19 77 ASN A O 1
ATOM 654 N N . LEU A 1 78 ? 29.361 4.553 -3.024 1.00 56.47 78 LEU A N 1
ATOM 655 C CA . LEU A 1 78 ? 28.735 5.779 -2.488 1.00 56.47 78 LEU A CA 1
ATOM 656 C C . LEU A 1 78 ? 27.628 5.488 -1.461 1.00 56.47 78 LEU A C 1
ATOM 658 O O . LEU A 1 78 ? 26.831 4.568 -1.661 1.00 56.47 78 LEU A O 1
ATOM 662 N N . PRO A 1 79 ? 27.530 6.287 -0.376 1.00 55.69 79 PRO A N 1
ATOM 663 C CA . PRO A 1 79 ? 26.428 6.183 0.568 1.00 55.69 79 PRO A CA 1
ATOM 664 C C . PRO A 1 79 ? 25.105 6.488 -0.142 1.00 55.69 79 PRO A C 1
ATOM 666 O O . PRO A 1 79 ? 24.966 7.480 -0.856 1.00 55.69 79 PRO A O 1
ATOM 669 N N . HIS A 1 80 ? 24.130 5.603 0.060 1.00 55.91 80 HIS A N 1
ATOM 670 C CA . HIS A 1 80 ? 22.818 5.672 -0.571 1.00 55.91 80 HIS A CA 1
ATOM 671 C C . HIS A 1 80 ? 22.136 7.017 -0.283 1.00 55.91 80 HIS A C 1
ATOM 673 O O . HIS A 1 80 ? 22.044 7.406 0.889 1.00 55.91 80 HIS A O 1
ATOM 679 N N . PRO A 1 81 ? 21.567 7.702 -1.293 1.00 53.62 81 PRO A N 1
ATOM 680 C CA . PRO A 1 81 ? 20.665 8.803 -1.019 1.00 53.62 81 PRO A CA 1
ATOM 681 C C . PRO A 1 81 ? 19.443 8.234 -0.293 1.00 53.62 81 PRO A C 1
ATOM 683 O O . PRO A 1 81 ? 18.640 7.483 -0.851 1.00 53.62 81 PRO A O 1
ATOM 686 N N . VAL A 1 82 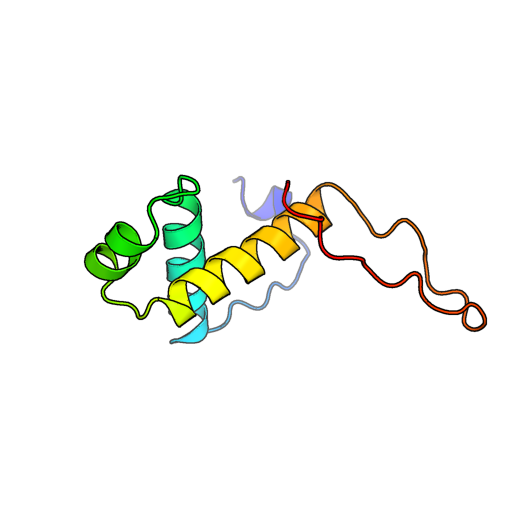? 19.325 8.561 0.995 1.00 58.44 82 VAL A N 1
ATOM 687 C CA . VAL A 1 82 ? 18.170 8.212 1.821 1.00 58.44 82 VAL A CA 1
ATOM 688 C C . VAL A 1 82 ? 16.926 8.725 1.103 1.00 58.44 82 VAL A C 1
ATOM 690 O O . VAL A 1 82 ? 16.751 9.937 0.964 1.00 58.44 82 VAL A O 1
ATOM 693 N N . ARG A 1 83 ? 16.059 7.810 0.643 1.00 56.72 83 ARG A N 1
ATOM 694 C CA . ARG A 1 83 ? 14.736 8.155 0.108 1.00 56.72 83 ARG A CA 1
ATOM 695 C C . ARG A 1 83 ? 13.960 8.849 1.224 1.00 56.72 83 ARG A C 1
ATOM 697 O O . ARG A 1 83 ? 13.339 8.186 2.055 1.00 56.72 83 ARG A O 1
ATOM 704 N N . ARG A 1 84 ? 14.030 10.180 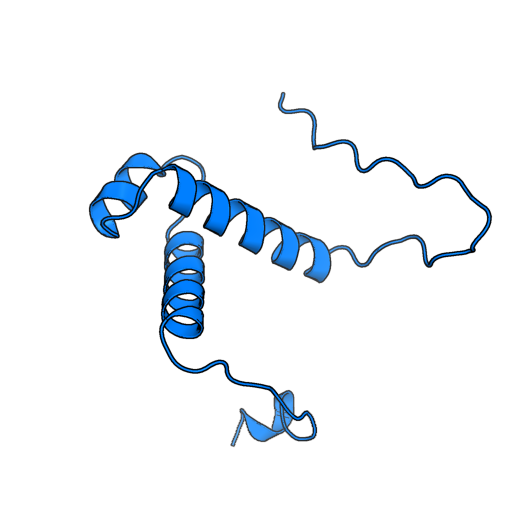1.291 1.00 52.91 84 ARG A N 1
ATOM 705 C CA . ARG A 1 84 ? 13.220 10.941 2.240 1.00 52.91 84 ARG A CA 1
ATOM 706 C C . ARG A 1 84 ? 11.765 10.739 1.818 1.00 52.91 84 ARG A C 1
ATOM 708 O O . ARG A 1 84 ? 11.446 10.994 0.655 1.00 52.91 84 ARG A O 1
ATOM 715 N N . PRO A 1 85 ? 10.886 10.234 2.700 1.00 52.88 85 PRO A N 1
ATOM 716 C CA . PRO A 1 85 ? 9.469 10.193 2.382 1.00 52.88 85 PRO A CA 1
ATOM 717 C C . PRO A 1 85 ? 9.012 11.621 2.052 1.00 52.88 85 PRO A C 1
ATOM 719 O O . PRO A 1 85 ? 9.539 12.566 2.652 1.00 52.88 85 PRO A O 1
ATOM 722 N N . PRO A 1 86 ? 8.073 11.803 1.106 1.00 54.88 86 PRO A N 1
ATOM 723 C CA . PRO A 1 86 ? 7.552 13.127 0.802 1.00 54.88 86 PRO A CA 1
ATOM 724 C C . PRO A 1 86 ? 7.060 13.756 2.107 1.00 54.88 86 PRO A C 1
ATOM 726 O O . PRO A 1 86 ? 6.234 13.161 2.810 1.00 54.88 86 PRO A O 1
ATOM 729 N N . ARG A 1 87 ? 7.621 14.919 2.465 1.00 53.22 87 ARG A N 1
ATOM 730 C CA . ARG A 1 87 ? 7.125 15.713 3.589 1.00 53.22 87 ARG A CA 1
ATOM 731 C C . ARG A 1 87 ? 5.689 16.084 3.235 1.00 53.22 87 ARG A C 1
ATOM 733 O O . ARG A 1 87 ? 5.465 16.740 2.221 1.00 53.22 87 ARG A O 1
ATOM 740 N N . ARG A 1 88 ? 4.726 15.577 4.009 1.00 52.03 88 ARG A N 1
ATOM 741 C CA . ARG A 1 88 ? 3.354 16.087 3.933 1.00 52.03 88 ARG A CA 1
ATOM 742 C C . ARG A 1 88 ? 3.401 17.586 4.280 1.00 52.03 88 ARG A C 1
ATOM 744 O O . ARG A 1 88 ? 4.208 17.923 5.151 1.00 52.03 88 ARG A O 1
ATOM 751 N N . PRO A 1 89 ? 2.626 18.439 3.588 1.00 58.84 89 PRO A N 1
ATOM 752 C CA . PRO A 1 89 ? 2.433 19.818 4.021 1.00 58.84 89 PRO A CA 1
ATOM 753 C C . PRO A 1 89 ? 1.819 19.861 5.424 1.00 58.84 89 PRO A C 1
ATOM 755 O O . PRO A 1 89 ? 1.097 18.896 5.782 1.00 58.84 89 PRO A O 1
#